Protein AF-A0A1F6FH44-F1 (afdb_monomer_lite)

Structure (mmCIF, N/CA/C/O backbone):
data_AF-A0A1F6FH44-F1
#
_entry.id   AF-A0A1F6FH44-F1
#
loop_
_atom_site.group_PDB
_atom_site.id
_atom_site.type_symbol
_atom_site.label_atom_id
_atom_site.label_alt_id
_atom_site.label_comp_id
_atom_site.label_asym_id
_atom_site.label_entity_id
_atom_site.label_seq_id
_atom_site.pdbx_PDB_ins_code
_atom_site.Cartn_x
_atom_site.Cartn_y
_atom_site.Cartn_z
_atom_site.occupancy
_atom_site.B_iso_or_equiv
_atom_site.auth_seq_id
_atom_site.auth_comp_id
_atom_site.auth_asym_id
_atom_site.auth_atom_id
_atom_site.pdbx_PDB_model_num
ATOM 1 N N . MET A 1 1 ? -18.278 -6.690 -8.941 1.00 51.12 1 MET A N 1
ATOM 2 C CA . MET A 1 1 ? -16.892 -7.053 -8.565 1.00 51.12 1 MET A CA 1
ATOM 3 C C . MET A 1 1 ? -16.958 -8.141 -7.511 1.00 51.12 1 MET A C 1
ATOM 5 O O . MET A 1 1 ? -17.590 -7.913 -6.489 1.00 51.12 1 MET A O 1
ATOM 9 N N . ALA A 1 2 ? -16.372 -9.313 -7.757 1.00 75.06 2 ALA A N 1
ATOM 10 C CA . ALA A 1 2 ? -16.272 -10.350 -6.733 1.00 75.06 2 ALA A CA 1
ATOM 11 C C . ALA A 1 2 ? -15.191 -9.936 -5.723 1.00 75.06 2 ALA A C 1
ATOM 13 O O . ALA A 1 2 ? -14.008 -9.914 -6.058 1.00 75.06 2 ALA A O 1
ATOM 14 N N . THR A 1 3 ? -15.591 -9.546 -4.514 1.00 83.06 3 THR A N 1
ATOM 15 C CA . THR A 1 3 ? -14.657 -9.262 -3.421 1.00 83.06 3 THR A CA 1
ATOM 16 C C . THR A 1 3 ? -14.377 -10.549 -2.648 1.00 83.06 3 THR A C 1
ATOM 18 O O . THR A 1 3 ? -15.256 -11.392 -2.472 1.00 83.06 3 THR A O 1
ATOM 21 N N . LYS A 1 4 ? -13.132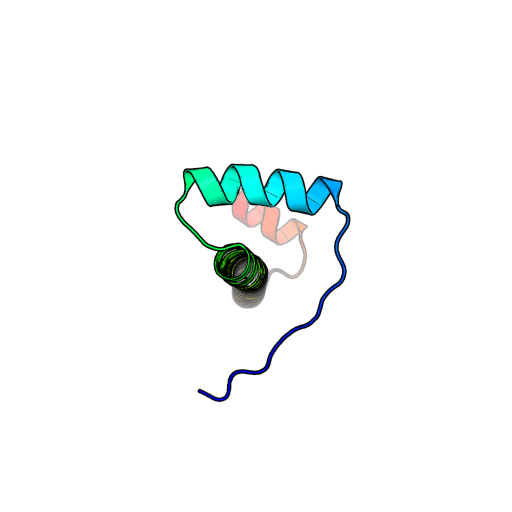 -10.724 -2.201 1.00 85.38 4 LYS A N 1
ATOM 22 C CA . LYS A 1 4 ? -12.735 -11.802 -1.289 1.00 85.38 4 LYS A CA 1
ATOM 23 C C . LYS A 1 4 ? -12.096 -11.191 -0.051 1.00 85.38 4 LYS A C 1
ATOM 25 O O . LYS A 1 4 ? -11.357 -10.213 -0.157 1.00 85.38 4 LYS A O 1
ATOM 30 N N . THR A 1 5 ? -12.383 -11.767 1.111 1.00 90.19 5 THR A N 1
ATOM 31 C CA . THR A 1 5 ? -11.777 -11.348 2.378 1.00 90.19 5 THR A CA 1
ATOM 32 C C . THR A 1 5 ? -10.337 -11.841 2.452 1.00 90.19 5 THR A C 1
ATOM 34 O O . THR A 1 5 ? -10.061 -13.010 2.190 1.00 90.19 5 THR A O 1
ATOM 37 N N . LEU A 1 6 ? -9.428 -10.946 2.830 1.00 86.38 6 LEU A N 1
ATOM 38 C CA . LEU A 1 6 ? -8.028 -11.253 3.093 1.00 86.38 6 LEU A CA 1
ATOM 39 C C . LEU A 1 6 ? -7.808 -11.279 4.610 1.00 86.38 6 LEU A C 1
ATOM 41 O O . LEU A 1 6 ? -8.020 -10.267 5.275 1.00 86.38 6 LEU A O 1
ATOM 45 N N . ASN A 1 7 ? -7.356 -12.416 5.139 1.00 91.69 7 ASN A N 1
ATOM 46 C CA . ASN A 1 7 ? -6.952 -12.552 6.537 1.00 91.69 7 ASN A CA 1
ATOM 47 C C . ASN A 1 7 ? -5.425 -12.530 6.622 1.00 91.69 7 ASN A C 1
ATOM 49 O O . ASN A 1 7 ? -4.765 -13.356 5.994 1.00 91.69 7 ASN A O 1
ATOM 53 N N . ILE A 1 8 ? -4.870 -11.588 7.384 1.00 88.38 8 ILE A N 1
ATOM 54 C CA . ILE A 1 8 ? -3.422 -11.407 7.554 1.00 88.38 8 ILE A CA 1
ATOM 55 C C . ILE A 1 8 ? -3.083 -11.187 9.026 1.00 88.38 8 ILE A C 1
ATOM 57 O O . ILE A 1 8 ? -3.798 -10.481 9.736 1.00 88.38 8 ILE A O 1
ATOM 61 N N . ALA A 1 9 ? -1.975 -11.778 9.469 1.00 93.31 9 ALA A N 1
ATOM 62 C CA . ALA A 1 9 ? -1.389 -11.505 10.773 1.00 93.31 9 ALA A CA 1
ATOM 63 C C . ALA A 1 9 ? -0.365 -10.373 10.643 1.00 93.31 9 ALA A C 1
ATOM 65 O O . ALA A 1 9 ? 0.437 -10.357 9.709 1.00 93.31 9 ALA A O 1
ATOM 66 N N . LEU A 1 10 ? -0.398 -9.425 11.577 1.00 89.94 10 LEU A N 1
ATOM 67 C CA . LEU A 1 10 ? 0.510 -8.283 11.619 1.00 89.94 10 LEU A CA 1
ATOM 68 C C . LEU A 1 10 ? 1.033 -8.097 13.039 1.00 89.94 10 LEU A C 1
ATOM 70 O O . LEU A 1 10 ? 0.334 -8.389 14.009 1.00 89.94 10 LEU A O 1
ATOM 74 N N . ASP A 1 11 ? 2.248 -7.567 13.143 1.00 96.00 11 ASP A N 1
ATOM 75 C CA . ASP A 1 11 ? 2.831 -7.182 14.422 1.00 96.00 11 ASP A CA 1
ATOM 76 C C . ASP A 1 11 ? 1.981 -6.102 15.117 1.00 96.00 11 ASP A C 1
ATOM 78 O O . ASP A 1 11 ? 1.504 -5.146 14.495 1.00 96.00 11 ASP A O 1
ATOM 82 N N . GLU A 1 12 ? 1.809 -6.234 16.431 1.00 95.88 12 GLU A N 1
ATOM 83 C CA . GLU A 1 12 ? 0.958 -5.336 17.213 1.00 95.88 12 GLU A CA 1
ATOM 84 C C . GLU A 1 12 ? 1.484 -3.892 17.214 1.00 95.88 12 GLU A C 1
ATOM 86 O O . GLU A 1 12 ? 0.708 -2.932 17.180 1.00 95.88 12 GLU A O 1
ATOM 91 N N . ARG A 1 13 ? 2.810 -3.702 17.213 1.00 96.00 13 ARG A N 1
ATOM 92 C CA . ARG A 1 13 ? 3.418 -2.363 17.192 1.00 96.00 13 ARG A CA 1
ATOM 93 C C . ARG A 1 13 ? 3.176 -1.695 15.847 1.00 96.00 13 ARG A C 1
ATOM 95 O O . ARG A 1 13 ? 2.929 -0.490 15.803 1.00 96.00 13 ARG A O 1
ATOM 102 N N . LEU A 1 14 ? 3.220 -2.465 14.760 1.00 92.25 14 LEU A N 1
ATOM 103 C CA . LEU A 1 14 ? 2.858 -1.975 13.433 1.00 92.25 14 LEU A CA 1
ATOM 104 C C . LEU A 1 14 ? 1.383 -1.560 13.385 1.00 92.25 14 LEU A C 1
ATOM 106 O O . LEU A 1 14 ? 1.086 -0.457 12.932 1.00 92.25 14 LEU A O 1
ATOM 110 N N . LEU A 1 15 ? 0.473 -2.386 13.909 1.00 92.75 15 LEU A N 1
ATOM 111 C CA . LEU A 1 15 ? -0.955 -2.055 13.968 1.00 92.75 15 LEU A CA 1
ATOM 112 C C . LEU A 1 15 ? -1.216 -0.758 14.743 1.00 92.75 15 LEU A C 1
ATOM 114 O O . LEU A 1 15 ? -1.949 0.100 14.255 1.00 92.75 15 LEU A O 1
ATOM 118 N N . LYS A 1 16 ? -0.548 -0.554 15.884 1.00 94.12 16 LYS A N 1
ATOM 119 C CA . LYS A 1 16 ? -0.649 0.696 16.660 1.00 94.12 16 LYS A CA 1
ATOM 120 C C . LYS A 1 16 ? -0.184 1.926 15.876 1.00 94.12 16 LYS A C 1
ATOM 122 O O . LYS A 1 16 ? -0.768 2.998 16.016 1.00 94.12 16 LYS A O 1
ATOM 127 N N . LYS A 1 17 ? 0.852 1.789 15.042 1.00 91.94 17 LYS A N 1
ATOM 128 C CA . LYS A 1 17 ? 1.307 2.872 14.153 1.00 91.94 1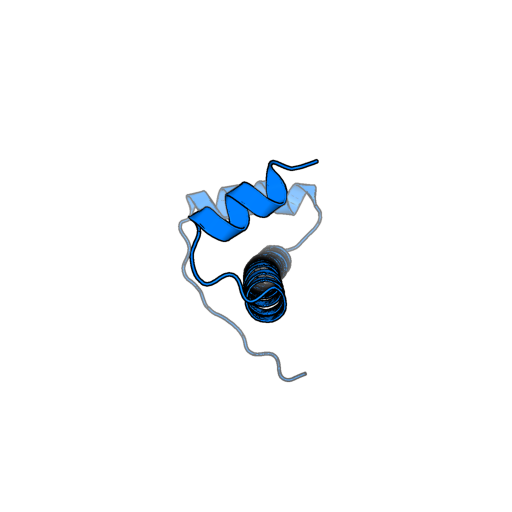7 LYS A CA 1
ATOM 129 C C . LYS A 1 17 ? 0.308 3.147 13.034 1.00 91.94 17 LYS A C 1
ATOM 131 O O . LYS A 1 17 ? 0.043 4.302 12.728 1.00 91.94 17 LYS A O 1
ATOM 136 N N . VAL A 1 18 ? -0.262 2.103 12.437 1.00 91.38 18 VAL A N 1
ATOM 137 C CA . VAL A 1 18 ? -1.310 2.264 11.421 1.00 91.38 18 VAL A CA 1
ATOM 138 C C . VAL A 1 18 ? -2.517 2.979 12.029 1.00 91.38 18 VAL A C 1
ATOM 140 O O . VAL A 1 18 ? -3.030 3.919 11.434 1.00 91.38 18 VAL A O 1
ATOM 143 N N . ASP A 1 19 ? -2.916 2.622 13.248 1.00 91.12 19 ASP A N 1
ATOM 144 C CA . ASP A 1 19 ? -4.038 3.260 13.940 1.00 91.12 19 ASP A CA 1
ATOM 145 C C . ASP A 1 19 ? -3.873 4.759 14.141 1.00 91.12 19 ASP A C 1
ATOM 147 O O . ASP A 1 19 ? -4.841 5.503 13.984 1.00 91.12 19 ASP A O 1
ATOM 151 N N . SER A 1 20 ? -2.675 5.220 14.501 1.00 91.69 20 SER A N 1
ATOM 152 C CA . SER A 1 20 ? -2.447 6.648 14.723 1.00 91.69 20 SER A CA 1
ATOM 153 C C . SER A 1 20 ? -2.562 7.451 13.425 1.00 91.69 20 SER A C 1
ATOM 155 O O . SER A 1 20 ? -3.131 8.542 13.431 1.00 91.69 20 SER A O 1
ATOM 157 N N . VAL A 1 21 ? -2.091 6.891 12.308 1.00 88.62 21 VAL A N 1
ATOM 158 C CA . VAL A 1 21 ? -2.196 7.502 10.975 1.00 88.62 21 VAL A CA 1
ATOM 159 C C . VAL A 1 21 ? -3.647 7.505 10.499 1.00 88.62 21 VAL A C 1
ATOM 161 O O . VAL A 1 21 ? -4.184 8.538 10.112 1.00 88.62 21 VAL A O 1
ATOM 164 N N . VAL A 1 22 ? -4.317 6.362 10.602 1.00 90.62 22 VAL A N 1
ATOM 165 C CA . VAL A 1 22 ? -5.691 6.172 10.128 1.00 90.62 22 VAL A CA 1
ATOM 166 C C . VAL A 1 22 ? -6.690 7.037 10.903 1.00 90.62 22 VAL A C 1
ATOM 168 O O . VAL A 1 22 ? -7.602 7.599 10.297 1.00 90.62 22 VAL A O 1
ATOM 171 N N . LYS A 1 23 ? -6.488 7.222 12.217 1.00 87.50 23 LYS A N 1
ATOM 172 C CA . LYS A 1 23 ? -7.276 8.161 13.036 1.00 87.50 23 LYS A CA 1
ATOM 173 C C . LYS A 1 23 ? -7.169 9.600 12.536 1.00 87.50 23 LYS A C 1
ATOM 175 O O . LYS A 1 23 ? -8.168 10.310 12.533 1.00 87.50 23 LYS A O 1
ATOM 180 N N . LYS A 1 24 ? -5.975 10.023 12.114 1.00 85.69 24 LYS A N 1
ATOM 181 C CA . LYS A 1 24 ? -5.739 11.374 11.588 1.00 85.69 24 LYS A CA 1
ATOM 182 C C . LYS A 1 24 ? -6.437 11.591 10.244 1.00 85.69 24 LYS A C 1
ATOM 184 O O . LYS A 1 24 ? -6.898 12.691 9.968 1.00 85.69 24 LYS A O 1
ATOM 189 N N . GLU A 1 25 ? -6.525 10.545 9.430 1.00 83.19 25 GLU A N 1
ATOM 190 C CA . GLU A 1 25 ? -7.117 10.593 8.088 1.00 83.19 25 GLU A CA 1
ATOM 191 C C . GLU A 1 25 ? -8.619 10.254 8.057 1.00 83.19 25 GLU A C 1
ATOM 193 O O . GLU A 1 25 ? -9.201 10.179 6.977 1.00 83.19 25 GLU A O 1
ATOM 198 N N . MET A 1 26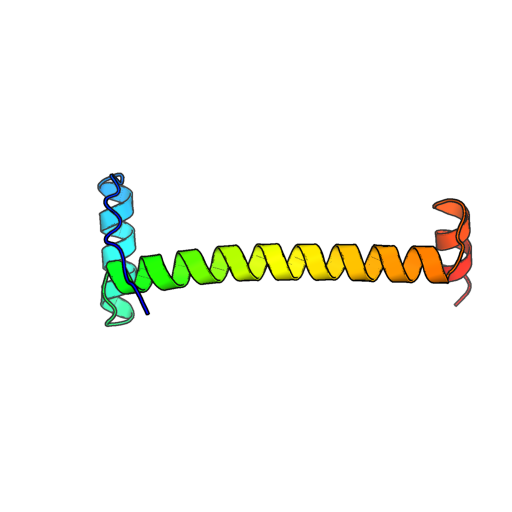 ? -9.253 10.026 9.218 1.00 75.44 26 MET A N 1
ATOM 199 C CA . MET A 1 26 ? -10.642 9.543 9.344 1.00 75.44 26 MET A CA 1
ATOM 200 C C . MET A 1 26 ? -10.943 8.299 8.480 1.00 75.44 26 MET A C 1
ATOM 202 O O . MET A 1 26 ? -12.072 8.080 8.043 1.00 75.44 26 MET A O 1
ATOM 206 N N . ALA A 1 27 ? -9.926 7.475 8.223 1.00 81.12 27 ALA A N 1
ATOM 207 C CA . ALA A 1 27 ? -10.033 6.276 7.400 1.00 81.12 27 ALA A CA 1
ATOM 208 C C . ALA A 1 27 ? -10.272 5.023 8.265 1.00 81.12 27 ALA A C 1
ATOM 210 O O . ALA A 1 27 ? -10.270 5.076 9.494 1.00 81.12 27 ALA A O 1
ATOM 211 N N . SER A 1 28 ? -10.451 3.861 7.630 1.00 89.12 28 SER A N 1
ATOM 212 C CA . SER A 1 28 ? -10.406 2.559 8.316 1.00 89.12 28 SER A CA 1
ATOM 213 C C . SER A 1 28 ? -9.078 1.849 8.046 1.00 89.12 28 SER A C 1
ATOM 215 O O . SER A 1 28 ? -8.451 2.073 7.010 1.00 89.12 28 SER A O 1
ATOM 217 N N . ARG A 1 29 ? -8.667 0.928 8.930 1.00 89.69 29 ARG A N 1
ATOM 218 C CA . ARG A 1 29 ? -7.476 0.080 8.709 1.00 89.69 29 ARG A CA 1
ATOM 219 C C . ARG A 1 29 ? -7.548 -0.646 7.365 1.00 89.69 29 ARG A C 1
ATOM 221 O O . ARG A 1 29 ? -6.581 -0.681 6.615 1.00 89.69 29 ARG A O 1
ATOM 228 N N . SER A 1 30 ? -8.711 -1.208 7.042 1.00 90.00 30 SER A N 1
ATOM 229 C CA . SER A 1 30 ? -8.927 -1.941 5.793 1.00 90.00 30 SER A CA 1
ATOM 230 C C . SER A 1 30 ? -8.813 -1.044 4.562 1.00 90.00 30 SER A C 1
ATOM 232 O O . SER A 1 30 ? -8.362 -1.505 3.519 1.00 90.00 30 SER A O 1
ATOM 234 N N . GLU A 1 31 ? -9.231 0.219 4.661 1.00 89.12 31 GLU A N 1
ATOM 235 C CA . GLU A 1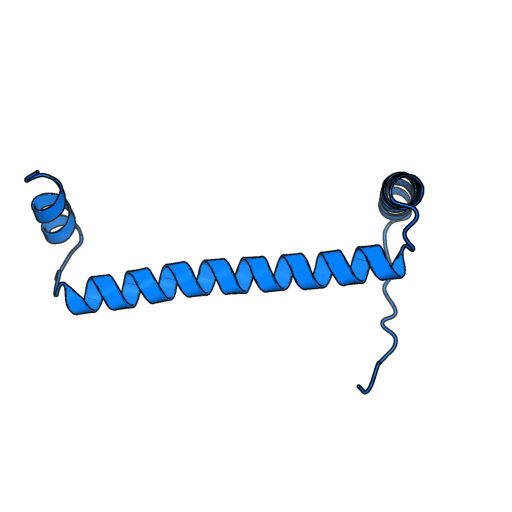 31 ? -9.052 1.207 3.593 1.00 89.12 31 GLU A CA 1
ATOM 236 C C . GLU A 1 31 ? -7.578 1.588 3.434 1.00 89.12 31 GLU A C 1
ATOM 238 O O . GLU A 1 31 ? -7.065 1.617 2.318 1.00 89.12 31 GLU A O 1
ATOM 243 N N . TYR A 1 32 ? -6.872 1.786 4.547 1.00 91.25 32 TYR A N 1
ATOM 244 C CA . TYR A 1 32 ? -5.436 2.045 4.542 1.00 91.25 32 TYR A CA 1
ATOM 245 C C . TYR A 1 32 ? -4.655 0.931 3.833 1.00 91.25 32 TYR A C 1
ATOM 247 O O . TYR A 1 32 ? -3.879 1.208 2.921 1.00 91.25 32 TYR A O 1
ATOM 255 N N . PHE A 1 33 ? -4.914 -0.337 4.169 1.00 91.81 33 PHE A N 1
ATOM 256 C CA . PHE A 1 33 ? -4.250 -1.464 3.505 1.00 91.81 33 PHE A CA 1
ATOM 257 C C . PHE A 1 33 ? -4.629 -1.599 2.027 1.00 91.81 33 PHE A C 1
ATOM 259 O O . PHE A 1 33 ? -3.772 -1.941 1.214 1.00 91.81 33 PHE A O 1
ATOM 266 N N . ARG A 1 34 ? -5.876 -1.284 1.650 1.00 91.00 34 ARG A N 1
ATOM 267 C CA . ARG A 1 34 ? -6.288 -1.250 0.237 1.00 91.00 34 ARG A CA 1
ATOM 268 C C . ARG A 1 34 ? -5.502 -0.200 -0.547 1.00 91.00 34 ARG A C 1
ATOM 270 O O . ARG A 1 34 ? -4.966 -0.514 -1.607 1.00 91.00 34 ARG A O 1
ATOM 277 N N . ARG A 1 35 ? -5.368 1.014 -0.009 1.00 91.19 35 ARG A N 1
ATOM 278 C CA . ARG A 1 35 ? -4.575 2.088 -0.628 1.00 91.19 35 ARG A CA 1
ATOM 279 C C . ARG A 1 35 ? -3.094 1.745 -0.697 1.00 91.19 35 ARG A C 1
ATOM 281 O O . ARG A 1 35 ? -2.465 2.003 -1.717 1.00 91.19 35 ARG A O 1
ATOM 288 N N . LEU A 1 36 ? -2.555 1.135 0.356 1.00 91.19 36 LEU A N 1
ATOM 289 C CA . LEU A 1 36 ? -1.168 0.683 0.390 1.00 91.19 36 LEU A CA 1
ATOM 290 C C . LEU A 1 36 ? -0.891 -0.345 -0.716 1.00 91.19 36 LEU A C 1
ATOM 292 O O . LEU A 1 36 ? 0.078 -0.193 -1.453 1.00 91.19 36 LEU A O 1
ATOM 296 N N . ALA A 1 37 ? -1.763 -1.348 -0.864 1.00 91.12 37 ALA A N 1
ATOM 297 C CA . ALA A 1 37 ? -1.635 -2.369 -1.901 1.00 91.12 37 ALA A CA 1
ATOM 298 C C . ALA A 1 37 ? -1.706 -1.766 -3.312 1.00 91.12 37 ALA A C 1
ATOM 300 O O . ALA A 1 37 ? -0.870 -2.079 -4.157 1.00 91.12 37 ALA A O 1
ATOM 301 N N . LEU A 1 38 ? -2.659 -0.8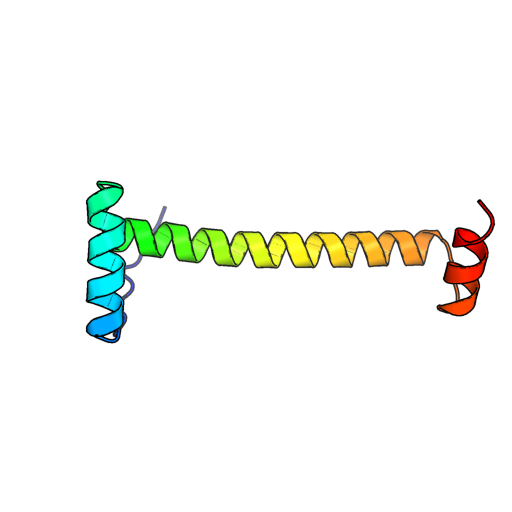59 -3.554 1.00 93.75 38 LEU A N 1
ATOM 302 C CA . LEU A 1 38 ? -2.773 -0.161 -4.837 1.00 93.75 38 LEU A CA 1
ATOM 303 C C . LEU A 1 38 ? -1.542 0.706 -5.125 1.00 93.75 38 LEU A C 1
ATOM 305 O O . LEU A 1 38 ? -1.005 0.659 -6.225 1.00 93.75 38 LEU A O 1
ATOM 309 N N . SER A 1 39 ? -1.057 1.455 -4.133 1.00 93.94 39 SER A N 1
ATOM 310 C CA . SER A 1 39 ? 0.117 2.318 -4.287 1.00 93.94 39 SER A CA 1
ATOM 311 C C . SER A 1 39 ? 1.390 1.526 -4.595 1.00 93.94 39 SER A C 1
ATOM 313 O O . SER A 1 39 ? 2.184 1.962 -5.429 1.00 93.94 39 SER A O 1
ATOM 315 N N . ASP A 1 40 ? 1.586 0.364 -3.961 1.00 94.12 40 ASP A N 1
ATOM 316 C CA . ASP A 1 40 ? 2.724 -0.512 -4.262 1.00 94.12 40 ASP A CA 1
ATOM 317 C C . ASP A 1 40 ? 2.648 -1.064 -5.692 1.00 94.12 40 ASP A C 1
ATOM 319 O O . ASP A 1 40 ? 3.634 -0.996 -6.427 1.00 94.12 40 ASP A O 1
ATOM 323 N N . LEU A 1 41 ? 1.468 -1.535 -6.116 1.00 93.81 41 LEU A N 1
ATOM 324 C CA . LEU A 1 41 ? 1.250 -2.029 -7.479 1.00 93.81 41 LEU A CA 1
ATOM 325 C C . LEU A 1 41 ? 1.516 -0.940 -8.521 1.00 93.81 41 LEU A C 1
ATOM 327 O O . LEU A 1 41 ? 2.346 -1.136 -9.407 1.00 93.81 41 LEU A O 1
ATOM 331 N N . SER A 1 42 ? 0.908 0.237 -8.365 1.00 94.06 42 SER A N 1
ATOM 332 C CA . SER A 1 42 ? 1.103 1.353 -9.295 1.00 94.06 42 SER A CA 1
ATOM 333 C C . SER A 1 42 ? 2.563 1.804 -9.370 1.00 94.06 42 SER A C 1
ATOM 335 O O . SER A 1 42 ? 3.042 2.167 -10.442 1.00 94.06 42 SER A O 1
ATOM 337 N N . ARG A 1 43 ? 3.311 1.759 -8.257 1.00 94.56 43 ARG A N 1
ATOM 338 C CA . ARG A 1 43 ? 4.746 2.089 -8.257 1.00 94.56 43 ARG A CA 1
ATOM 339 C C . ARG A 1 43 ? 5.559 1.090 -9.081 1.00 94.56 43 ARG A C 1
ATOM 341 O O . ARG A 1 43 ? 6.443 1.504 -9.829 1.00 94.56 43 ARG A O 1
ATOM 348 N N . ARG A 1 44 ? 5.271 -0.208 -8.950 1.00 93.06 44 ARG A N 1
ATOM 349 C CA . ARG A 1 44 ? 5.940 -1.265 -9.728 1.00 93.06 44 ARG A CA 1
ATOM 350 C C . ARG A 1 44 ? 5.631 -1.137 -11.216 1.00 93.06 44 ARG A C 1
ATOM 352 O O . ARG A 1 44 ? 6.547 -1.207 -12.028 1.00 93.06 44 ARG A O 1
ATOM 359 N N . GLU A 1 45 ? 4.371 -0.892 -11.564 1.00 93.75 45 GLU A N 1
ATOM 360 C CA . GLU A 1 45 ? 3.940 -0.672 -12.949 1.00 93.75 45 GLU A CA 1
ATOM 361 C C . GLU A 1 45 ? 4.604 0.565 -13.562 1.00 93.75 45 GLU A C 1
ATOM 363 O O . GLU A 1 45 ? 5.112 0.505 -14.682 1.00 93.75 45 GLU A O 1
ATOM 36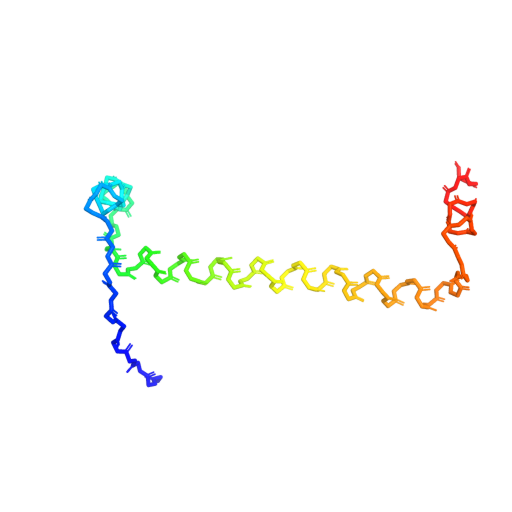8 N N . ALA A 1 46 ? 4.671 1.671 -12.815 1.00 92.94 46 ALA A N 1
ATOM 369 C CA . ALA A 1 46 ? 5.344 2.884 -13.266 1.00 92.94 46 ALA A CA 1
ATOM 370 C C . ALA A 1 46 ? 6.836 2.639 -13.535 1.00 92.94 46 ALA A C 1
ATOM 372 O O . ALA A 1 46 ? 7.347 3.041 -14.582 1.00 92.94 46 ALA A O 1
ATOM 373 N N . LEU A 1 47 ? 7.529 1.938 -12.631 1.00 93.25 47 LEU A N 1
ATOM 374 C CA . LEU A 1 47 ? 8.936 1.588 -12.818 1.00 93.25 47 LEU A CA 1
ATOM 375 C C . LEU A 1 47 ? 9.132 0.706 -14.057 1.00 93.25 47 LEU A C 1
ATOM 377 O O . LEU A 1 47 ? 10.009 0.986 -14.874 1.00 93.25 47 LEU A O 1
ATOM 381 N N . GLN A 1 48 ? 8.291 -0.315 -14.229 1.00 92.81 48 GLN A N 1
ATOM 382 C CA . GLN A 1 48 ? 8.347 -1.183 -15.401 1.00 92.81 48 GLN A CA 1
ATOM 383 C C . GLN A 1 48 ? 8.124 -0.390 -16.694 1.00 92.81 48 GLN A C 1
ATOM 385 O O . GLN A 1 48 ? 8.885 -0.538 -17.644 1.00 92.81 48 GLN A O 1
ATOM 390 N N . SER A 1 49 ? 7.150 0.522 -16.711 1.00 92.75 49 SER A N 1
ATOM 391 C CA . SER A 1 49 ? 6.877 1.379 -17.868 1.00 92.75 49 SER A CA 1
ATOM 392 C C . SER A 1 49 ? 8.060 2.288 -18.220 1.00 92.75 49 SER A C 1
ATOM 394 O O . SER A 1 49 ? 8.337 2.513 -19.403 1.00 92.75 49 SER A O 1
ATOM 396 N N . ILE A 1 50 ? 8.777 2.812 -17.220 1.00 90.81 50 ILE A N 1
ATOM 397 C CA . ILE A 1 50 ? 9.992 3.613 -17.434 1.00 90.81 50 ILE A CA 1
ATOM 398 C C . ILE A 1 50 ? 11.080 2.752 -18.084 1.00 90.81 50 ILE A C 1
ATOM 400 O O . ILE A 1 50 ? 11.659 3.161 -19.093 1.00 90.81 50 ILE A O 1
ATOM 404 N N . LEU A 1 51 ? 11.321 1.552 -17.551 1.00 89.19 51 LEU A N 1
ATOM 405 C CA . LEU A 1 51 ? 12.312 0.618 -18.091 1.00 89.19 51 LEU A CA 1
ATOM 406 C C . LEU A 1 51 ? 11.961 0.182 -19.518 1.00 89.19 51 LEU A C 1
ATOM 408 O O . LEU A 1 51 ? 12.817 0.206 -20.402 1.00 89.19 51 LEU A O 1
ATOM 412 N N . ASP A 1 52 ? 10.697 -0.142 -19.779 1.00 89.62 52 ASP A N 1
ATOM 413 C CA . ASP A 1 52 ? 10.218 -0.534 -21.104 1.00 89.62 52 ASP A CA 1
ATOM 414 C C . ASP A 1 52 ? 10.360 0.606 -22.114 1.00 89.62 52 ASP A C 1
ATOM 416 O O . ASP A 1 52 ? 10.772 0.386 -23.256 1.00 89.62 52 ASP A O 1
ATOM 420 N N . SER A 1 53 ? 10.059 1.837 -21.696 1.00 86.62 53 SER A N 1
ATOM 421 C CA . SER A 1 53 ? 10.228 3.030 -22.529 1.00 86.62 53 SER A CA 1
ATOM 422 C C . SER A 1 53 ? 11.703 3.297 -22.830 1.00 86.62 53 SER A C 1
ATOM 424 O O . SER A 1 53 ? 12.052 3.571 -23.981 1.00 86.62 53 SER A O 1
ATOM 426 N N . GLY A 1 54 ? 12.580 3.148 -21.832 1.00 82.19 54 GLY A N 1
ATOM 427 C CA . GLY A 1 54 ? 14.032 3.225 -21.997 1.00 82.19 54 GLY A CA 1
ATOM 428 C C . GLY A 1 54 ? 14.554 2.173 -22.976 1.00 82.19 54 GLY A C 1
ATOM 429 O O . GLY A 1 54 ? 15.256 2.511 -23.926 1.00 82.19 54 GLY A O 1
ATOM 430 N N . ASN A 1 55 ? 14.121 0.920 -22.828 1.00 79.94 55 ASN A N 1
ATOM 431 C CA . ASN A 1 55 ? 14.486 -0.184 -23.715 1.00 79.94 55 ASN A CA 1
ATOM 432 C C . ASN A 1 55 ? 14.002 0.035 -25.154 1.00 79.94 55 ASN A C 1
ATOM 434 O O . ASN A 1 55 ? 14.757 -0.181 -26.104 1.00 79.94 55 ASN A O 1
ATOM 438 N N . LYS A 1 56 ? 12.755 0.484 -25.344 1.00 83.19 56 LYS A N 1
ATOM 439 C CA . LYS A 1 56 ? 12.213 0.817 -26.672 1.00 83.19 56 LYS A CA 1
ATOM 440 C C . LYS A 1 56 ? 13.011 1.941 -27.324 1.00 83.19 56 LYS A C 1
ATOM 442 O O . LYS A 1 56 ? 13.365 1.836 -28.498 1.00 83.19 56 LYS A O 1
ATOM 447 N N . ARG A 1 57 ? 13.341 2.985 -26.560 1.00 78.19 57 ARG A N 1
ATOM 448 C CA . ARG A 1 57 ? 14.131 4.117 -27.049 1.00 78.19 57 ARG A CA 1
ATOM 449 C C . ARG A 1 57 ? 15.568 3.705 -27.380 1.00 78.19 57 ARG A C 1
ATOM 451 O O . ARG A 1 57 ? 16.034 4.026 -28.468 1.00 78.19 57 ARG A O 1
ATOM 458 N N . GLY A 1 58 ? 16.223 2.915 -26.532 1.00 71.06 58 GLY A N 1
ATOM 459 C CA . GLY A 1 58 ? 17.551 2.351 -26.798 1.00 71.06 58 GLY A CA 1
ATOM 460 C C . GLY A 1 58 ? 17.586 1.500 -28.071 1.00 71.06 58 GLY A C 1
ATOM 461 O O . GLY A 1 58 ? 18.437 1.715 -28.931 1.00 71.06 58 GLY A O 1
ATOM 462 N N . LYS A 1 59 ? 16.591 0.620 -28.265 1.00 71.19 59 LYS A N 1
ATOM 463 C CA . LYS A 1 59 ? 16.434 -0.156 -29.510 1.00 71.19 59 LYS A CA 1
ATOM 464 C C . LYS A 1 59 ? 16.227 0.738 -30.735 1.00 71.19 59 LYS A C 1
ATOM 466 O O . LYS A 1 59 ? 16.821 0.480 -31.778 1.00 71.19 59 LYS A O 1
ATOM 471 N N . SER A 1 60 ? 15.414 1.791 -30.616 1.00 72.69 60 SER A N 1
ATOM 472 C CA . SER A 1 60 ? 15.167 2.735 -31.718 1.00 72.69 60 SER A CA 1
ATOM 473 C C . SER A 1 60 ? 16.404 3.550 -32.103 1.00 72.69 60 SER A C 1
ATOM 475 O O . SER A 1 60 ? 16.579 3.879 -33.272 1.00 72.69 60 SER A O 1
ATOM 477 N N . LEU A 1 61 ? 17.286 3.822 -31.138 1.00 70.12 61 LEU A N 1
ATOM 478 C CA . LEU A 1 61 ? 18.511 4.590 -31.340 1.00 70.12 61 LEU A CA 1
ATOM 479 C C . LEU A 1 61 ? 19.686 3.726 -31.835 1.00 70.12 61 LEU A C 1
ATOM 481 O O . LEU A 1 61 ? 20.747 4.267 -32.122 1.00 70.12 61 LEU A O 1
ATOM 485 N N . LYS A 1 62 ? 19.494 2.402 -31.980 1.00 66.69 62 LYS A N 1
ATOM 486 C CA . LYS A 1 62 ? 20.484 1.425 -32.481 1.00 66.69 62 LYS A CA 1
ATOM 487 C C . LYS A 1 62 ? 21.868 1.507 -31.814 1.00 66.69 62 LYS A C 1
ATOM 489 O O . LYS A 1 62 ? 22.844 1.063 -32.414 1.00 66.69 62 LYS A O 1
ATOM 494 N N . PHE A 1 63 ? 21.962 2.025 -30.591 1.00 62.84 63 PHE A N 1
ATOM 495 C CA . PHE A 1 63 ? 23.230 2.047 -29.867 1.00 62.84 63 PHE A CA 1
ATOM 496 C C . PHE A 1 63 ? 23.662 0.612 -29.577 1.00 62.84 63 PHE A C 1
ATOM 498 O O . PHE A 1 63 ? 22.902 -0.162 -28.988 1.00 62.84 63 PHE A O 1
ATOM 505 N N . LYS A 1 64 ? 24.859 0.237 -30.031 1.00 63.31 64 LYS A N 1
ATOM 506 C CA . LYS A 1 64 ? 25.363 -1.135 -29.877 1.00 63.31 64 LYS A CA 1
ATOM 507 C C . LYS A 1 64 ? 25.979 -1.374 -28.501 1.00 63.31 64 LYS A C 1
ATOM 509 O O . LYS A 1 64 ? 26.122 -2.523 -28.091 1.00 63.31 64 LYS A O 1
ATOM 514 N N . ASN A 1 65 ? 26.345 -0.306 -27.798 1.00 64.94 65 ASN A N 1
ATOM 515 C CA . ASN A 1 65 ? 27.023 -0.331 -26.508 1.00 64.94 65 ASN A CA 1
ATOM 516 C C . ASN A 1 65 ? 26.928 1.031 -25.793 1.00 64.94 65 ASN A C 1
ATOM 518 O O . ASN A 1 65 ? 26.608 2.063 -26.382 1.00 64.94 65 ASN A O 1
ATOM 522 N N . GLU A 1 66 ? 27.187 1.010 -24.486 1.00 65.50 66 GLU A N 1
ATOM 523 C CA . GLU A 1 66 ? 27.011 2.138 -23.558 1.00 65.50 66 GLU A CA 1
ATOM 524 C C . GLU A 1 66 ? 27.899 3.347 -23.915 1.00 65.50 66 GLU A C 1
ATOM 526 O O . GLU A 1 66 ? 27.494 4.501 -23.778 1.00 65.50 66 GLU A O 1
ATOM 531 N N . THR A 1 67 ? 29.080 3.082 -24.480 1.00 67.56 67 THR A N 1
ATOM 532 C CA . THR A 1 67 ? 30.055 4.092 -24.918 1.00 67.56 67 THR A CA 1
ATOM 533 C C . THR A 1 67 ? 29.552 4.937 -26.096 1.00 67.56 67 THR A C 1
ATOM 535 O O . THR A 1 67 ? 29.762 6.149 -26.110 1.00 67.56 67 THR A O 1
ATOM 538 N N . GLU A 1 68 ? 28.839 4.330 -27.054 1.00 67.25 68 GLU A N 1
ATOM 539 C CA . GLU A 1 68 ? 28.215 5.031 -28.191 1.00 67.25 68 GLU A CA 1
ATOM 540 C C . GLU A 1 68 ? 27.079 5.952 -27.723 1.00 67.25 68 GLU A C 1
ATOM 542 O O . GLU A 1 68 ? 26.944 7.086 -28.189 1.00 67.25 68 GLU A O 1
ATOM 547 N N . ALA A 1 69 ? 26.283 5.484 -26.757 1.00 65.06 69 ALA A N 1
ATOM 548 C CA . ALA A 1 69 ? 25.190 6.261 -26.187 1.00 65.06 69 ALA A CA 1
ATOM 549 C C . ALA A 1 69 ? 25.708 7.485 -25.412 1.00 65.06 69 ALA A C 1
ATOM 551 O O . ALA A 1 69 ? 25.153 8.575 -25.549 1.00 65.06 69 ALA A O 1
ATOM 552 N N . MET A 1 70 ? 26.792 7.330 -24.643 1.00 65.94 70 MET A N 1
ATOM 553 C CA . MET A 1 70 ? 27.419 8.445 -23.927 1.00 65.94 70 MET A CA 1
ATOM 554 C C . MET A 1 70 ? 28.012 9.487 -24.882 1.00 65.94 70 MET A C 1
ATOM 556 O O . MET A 1 70 ? 27.753 10.673 -24.703 1.00 65.94 70 MET A O 1
ATOM 560 N N . GLN A 1 71 ? 28.727 9.076 -25.936 1.00 66.44 71 GLN A N 1
ATOM 561 C CA . GLN A 1 71 ? 29.276 10.020 -26.922 1.00 66.44 71 GLN A CA 1
ATOM 562 C C . GLN A 1 71 ? 28.190 10.828 -27.646 1.00 66.44 71 GLN A C 1
ATOM 564 O O . GLN A 1 71 ? 28.353 12.033 -27.835 1.00 66.44 71 GLN A O 1
ATOM 569 N N . ALA A 1 72 ? 27.062 10.205 -28.001 1.00 63.75 72 ALA A N 1
ATOM 570 C CA . ALA A 1 72 ? 25.942 10.904 -28.634 1.00 63.75 72 ALA A CA 1
ATOM 571 C C . ALA A 1 72 ? 25.246 11.912 -27.696 1.00 63.75 72 ALA A C 1
ATOM 573 O O . ALA A 1 72 ? 24.678 12.897 -28.168 1.00 63.75 72 ALA A O 1
ATOM 574 N N . MET A 1 73 ? 25.278 11.684 -26.377 1.00 65.00 73 MET A N 1
ATOM 575 C CA . MET A 1 73 ? 24.701 12.598 -25.382 1.00 65.00 73 MET A CA 1
ATOM 576 C C . MET A 1 73 ? 25.672 13.690 -24.909 1.00 65.00 73 MET A C 1
ATOM 578 O O . MET A 1 73 ? 25.211 14.719 -24.425 1.00 65.00 73 MET A O 1
ATOM 582 N N . SER A 1 74 ? 26.986 13.499 -25.067 1.00 57.91 74 SER A N 1
ATOM 583 C CA . SER A 1 74 ? 28.022 14.486 -24.721 1.00 57.91 74 SER A CA 1
ATOM 584 C C . SER A 1 74 ? 28.318 15.515 -25.822 1.00 57.91 74 SER A C 1
ATOM 586 O O . SER A 1 74 ? 29.111 16.421 -25.594 1.00 57.91 74 SER A O 1
ATOM 588 N N . LEU A 1 75 ? 27.701 15.397 -27.003 1.00 51.94 75 LEU A N 1
ATOM 589 C CA . LEU A 1 75 ? 27.870 16.323 -28.135 1.00 51.94 75 LEU A CA 1
ATOM 590 C C . LEU A 1 75 ? 26.766 17.397 -28.228 1.00 51.94 75 LEU A C 1
ATOM 592 O O . LEU A 1 75 ? 26.433 17.854 -29.322 1.00 51.94 75 LEU A O 1
ATOM 596 N N . LYS A 1 76 ? 26.193 17.813 -27.096 1.00 43.47 76 LYS A N 1
ATOM 597 C CA . LYS A 1 76 ? 25.325 18.996 -27.022 1.00 43.47 76 LYS A CA 1
ATOM 598 C C . LYS A 1 76 ? 25.973 20.118 -26.235 1.00 43.47 76 LYS A C 1
ATOM 600 O O . LYS A 1 76 ? 26.491 19.821 -25.139 1.00 43.47 76 LYS A O 1
#

Foldseek 3Di:
DDDDDDDDDDDPVVVVVLVVVCVVVVHDSVVVVVVVVVVVVVVVVVVVVVVVVVVVVCVVVPDPDPVSVVVVVVPD

Secondary structure (DSSP, 8-state):
----PPP----HHHHHHHHHHHHHTT--HHHHHHHHHHHHHHHHHHHHHHHHHHHHHHHHTT--SHHHHHHHHS--

Sequence (76 aa):
MATKTLNIALDERLLKKVDSVVKKEMASRSEYFRRLALSDLSRREALQSILDSGNKRGKSLKFKNETEAMQAMSLK

pLDDT: mean 82.77, std 12.7, range [43.47, 96.0]

Radius of gyration: 21.79 Å; chains: 1; bounding box: 47×32×50 Å

InterPro domains:
  IPR013321 Arc-type ribbon-helix-helix [G3DSA:1.10.1220.10] (1-75)

Organism: NCBI:txid1798525